Protein AF-A0A7V1DT73-F1 (afdb_monomer)

Mean predicted aligned error: 7.4 Å

Structure (mmCIF, N/CA/C/O backbone):
data_AF-A0A7V1DT73-F1
#
_entry.id   AF-A0A7V1DT73-F1
#
loop_
_atom_site.group_PDB
_atom_site.id
_atom_site.type_symbol
_atom_site.label_atom_id
_atom_site.label_alt_id
_atom_site.label_comp_id
_atom_site.label_asym_id
_atom_site.label_entity_id
_atom_site.label_seq_id
_atom_site.pdbx_PDB_ins_code
_atom_site.Cartn_x
_atom_site.Cartn_y
_atom_site.Cartn_z
_atom_site.occupancy
_atom_site.B_iso_or_equiv
_atom_site.auth_seq_id
_atom_site.auth_comp_id
_atom_site.auth_asym_id
_atom_site.auth_atom_id
_atom_site.pdbx_PDB_model_num
ATOM 1 N N . PRO A 1 1 ? 12.899 -6.660 -21.958 1.00 88.19 1 PRO A N 1
ATOM 2 C CA . PRO A 1 1 ? 14.302 -7.147 -21.882 1.00 88.19 1 PRO A CA 1
ATOM 3 C C . PRO A 1 1 ? 14.615 -7.631 -20.464 1.00 88.19 1 PRO A C 1
ATOM 5 O O . PRO A 1 1 ? 14.008 -7.097 -19.538 1.00 88.19 1 PRO A O 1
ATOM 8 N N . ARG A 1 2 ? 15.498 -8.626 -20.286 1.00 89.06 2 ARG A N 1
ATOM 9 C CA . ARG A 1 2 ? 15.799 -9.176 -18.949 1.00 89.06 2 ARG A CA 1
ATOM 10 C C . ARG A 1 2 ? 16.381 -8.130 -18.001 1.00 89.06 2 ARG A C 1
ATOM 12 O O . ARG A 1 2 ? 15.967 -8.098 -16.852 1.00 89.06 2 ARG A O 1
ATOM 19 N N . ASP A 1 3 ? 17.242 -7.252 -18.500 1.00 92.00 3 ASP A N 1
ATOM 20 C CA . ASP A 1 3 ? 17.932 -6.261 -17.667 1.00 92.00 3 ASP A CA 1
ATOM 21 C C . ASP A 1 3 ? 16.963 -5.193 -17.136 1.00 92.00 3 ASP A C 1
ATOM 23 O O . ASP A 1 3 ? 16.932 -4.922 -15.938 1.00 92.00 3 ASP A O 1
ATOM 27 N N . ILE A 1 4 ? 16.078 -4.682 -18.003 1.00 92.31 4 ILE A N 1
ATOM 28 C CA . ILE A 1 4 ? 15.005 -3.750 -17.615 1.00 92.31 4 ILE A CA 1
ATOM 29 C C . ILE A 1 4 ? 14.055 -4.415 -16.614 1.00 92.31 4 ILE A C 1
ATOM 31 O O . ILE A 1 4 ? 13.772 -3.853 -15.563 1.00 92.31 4 ILE A O 1
ATOM 35 N N . ALA A 1 5 ? 13.578 -5.627 -16.914 1.00 93.06 5 ALA A N 1
ATOM 36 C CA . ALA A 1 5 ? 12.644 -6.325 -16.036 1.00 93.06 5 ALA A CA 1
ATOM 37 C C . ALA A 1 5 ? 13.275 -6.640 -14.671 1.00 93.06 5 ALA A C 1
ATOM 39 O O . ALA A 1 5 ? 12.649 -6.405 -13.647 1.00 93.06 5 ALA A O 1
ATOM 40 N N . GLY A 1 6 ? 14.520 -7.122 -14.634 1.00 93.31 6 GLY A N 1
ATOM 41 C CA . GLY A 1 6 ? 15.225 -7.418 -13.387 1.00 93.31 6 GLY A CA 1
ATOM 42 C C . GLY A 1 6 ? 15.388 -6.182 -12.505 1.00 93.31 6 GLY A C 1
ATOM 43 O O . GLY A 1 6 ? 15.088 -6.242 -11.314 1.00 93.31 6 GLY A O 1
ATOM 44 N N . PHE A 1 7 ? 15.791 -5.052 -13.090 1.00 94.31 7 PHE A N 1
ATOM 45 C CA . PHE A 1 7 ? 15.918 -3.786 -12.370 1.00 94.31 7 PHE A CA 1
ATOM 46 C C . PHE A 1 7 ? 14.567 -3.277 -11.848 1.00 94.31 7 PHE A C 1
ATOM 48 O O . PHE A 1 7 ? 14.424 -3.019 -10.652 1.00 94.31 7 PHE A O 1
ATOM 55 N N . VAL A 1 8 ? 13.562 -3.192 -12.726 1.00 94.06 8 VAL A N 1
ATOM 56 C CA . VAL A 1 8 ? 12.239 -2.653 -12.387 1.00 94.06 8 VAL A CA 1
ATOM 57 C C . VAL A 1 8 ? 11.531 -3.514 -11.348 1.00 94.06 8 VAL A C 1
ATOM 59 O O . VAL A 1 8 ? 11.014 -2.968 -10.384 1.00 94.06 8 VAL A O 1
ATOM 62 N N . LEU A 1 9 ? 11.535 -4.841 -11.493 1.00 93.00 9 LEU A N 1
ATOM 63 C CA . LEU A 1 9 ? 10.874 -5.735 -10.537 1.00 93.00 9 LEU A CA 1
ATOM 64 C C . LEU A 1 9 ? 11.573 -5.727 -9.172 1.00 93.00 9 LEU A C 1
ATOM 66 O O . LEU A 1 9 ? 10.906 -5.768 -8.142 1.00 93.00 9 LEU A O 1
ATOM 70 N N . THR A 1 10 ? 12.907 -5.634 -9.144 1.00 91.38 10 THR A N 1
ATOM 71 C CA . THR A 1 10 ? 13.656 -5.563 -7.879 1.00 91.38 10 THR A CA 1
ATOM 72 C C . THR A 1 10 ? 13.314 -4.286 -7.119 1.00 91.38 10 THR A C 1
ATOM 74 O O . THR A 1 10 ? 12.972 -4.348 -5.940 1.00 91.38 10 THR A O 1
ATOM 77 N N . LEU A 1 11 ? 13.343 -3.132 -7.791 1.00 90.50 11 LEU A N 1
ATOM 78 C CA . LEU A 1 11 ? 12.956 -1.867 -7.166 1.00 90.50 11 LEU A CA 1
ATOM 79 C C . LEU A 1 11 ? 11.462 -1.828 -6.820 1.00 90.50 11 LEU A C 1
ATOM 81 O O . LEU A 1 11 ? 11.097 -1.457 -5.703 1.00 90.50 11 LEU A O 1
ATOM 85 N N . GLY A 1 12 ? 10.604 -2.247 -7.750 1.00 88.44 12 GLY A N 1
ATOM 86 C CA . GLY A 1 12 ? 9.147 -2.259 -7.614 1.00 88.44 12 GLY A CA 1
ATOM 87 C C . GLY A 1 12 ? 8.676 -3.069 -6.412 1.00 88.44 12 GLY A C 1
ATOM 88 O O . GLY A 1 12 ? 7.919 -2.551 -5.596 1.00 88.44 12 GLY A O 1
ATOM 89 N N . SER A 1 13 ? 9.266 -4.247 -6.181 1.00 86.88 13 SER A N 1
ATOM 90 C CA . SER A 1 13 ? 8.886 -5.131 -5.068 1.00 86.88 13 SER A CA 1
ATOM 91 C C . SER A 1 13 ? 8.929 -4.477 -3.677 1.00 86.88 13 SER A C 1
ATOM 93 O O . SER A 1 13 ? 8.228 -4.912 -2.761 1.00 86.88 13 SER A O 1
ATOM 95 N N . THR A 1 14 ? 9.724 -3.415 -3.512 1.00 84.50 14 THR A N 1
ATOM 96 C CA . THR A 1 14 ? 9.837 -2.653 -2.258 1.00 84.50 14 THR A CA 1
ATOM 97 C C . THR A 1 14 ? 9.183 -1.278 -2.320 1.00 84.50 14 THR A C 1
ATOM 99 O O . THR A 1 14 ? 8.740 -0.780 -1.294 1.00 84.50 14 THR A O 1
ATOM 102 N N . THR A 1 15 ? 9.108 -0.661 -3.500 1.00 84.56 15 THR A N 1
ATOM 103 C CA . THR A 1 15 ? 8.670 0.736 -3.652 1.00 84.56 15 THR A CA 1
ATOM 104 C C . THR A 1 15 ? 7.232 0.883 -4.149 1.00 84.56 15 THR A C 1
ATOM 106 O O . THR A 1 15 ? 6.603 1.910 -3.902 1.00 84.56 15 THR A O 1
ATOM 109 N N . ASN A 1 16 ? 6.682 -0.134 -4.815 1.00 85.50 16 ASN A N 1
ATOM 110 C CA . ASN A 1 16 ? 5.347 -0.126 -5.404 1.00 85.50 16 ASN A CA 1
ATOM 111 C C . ASN A 1 16 ? 4.366 -0.960 -4.563 1.00 85.50 16 ASN A C 1
ATOM 113 O O . ASN A 1 16 ? 4.004 -2.093 -4.879 1.00 85.50 16 ASN A O 1
ATOM 117 N N . GLN A 1 17 ? 3.913 -0.365 -3.466 1.00 89.12 17 GLN A N 1
ATOM 118 C CA . GLN A 1 17 ? 2.997 -0.984 -2.505 1.00 89.12 17 GLN A CA 1
ATOM 119 C C . GLN A 1 17 ? 1.584 -0.377 -2.592 1.00 89.12 17 GLN A C 1
ATOM 121 O O . GLN A 1 17 ? 0.944 -0.082 -1.581 1.00 89.12 17 GLN A O 1
ATOM 126 N N . HIS A 1 18 ? 1.065 -0.168 -3.807 1.00 88.31 18 HIS A N 1
ATOM 127 C CA . HIS A 1 18 ? -0.268 0.417 -4.011 1.00 88.31 18 HIS A CA 1
ATOM 128 C C . HIS A 1 18 ? -1.408 -0.428 -3.428 1.00 88.31 18 HIS A C 1
ATOM 130 O O . HIS A 1 18 ? -2.371 0.120 -2.896 1.00 88.31 18 HIS A O 1
ATOM 136 N N . GLY A 1 19 ? -1.305 -1.755 -3.496 1.00 90.31 19 GLY A N 1
ATOM 137 C CA . GLY A 1 19 ? -2.241 -2.669 -2.848 1.00 90.31 19 GLY A CA 1
ATOM 138 C C . GLY A 1 19 ? -2.260 -2.478 -1.332 1.00 90.31 19 GLY A C 1
ATOM 139 O O . GLY A 1 19 ? -3.332 -2.478 -0.730 1.00 90.31 19 GLY A O 1
ATOM 140 N N . THR A 1 20 ? -1.097 -2.237 -0.724 1.00 90.19 20 THR A N 1
ATOM 141 C CA . THR A 1 20 ? -0.965 -1.945 0.710 1.00 90.19 20 THR A CA 1
ATOM 142 C C . THR A 1 20 ? -1.619 -0.610 1.057 1.00 90.19 20 THR A C 1
ATOM 144 O O . THR A 1 20 ? -2.492 -0.583 1.918 1.00 90.19 20 THR A O 1
ATOM 147 N N . ALA A 1 21 ? -1.311 0.461 0.320 1.00 90.56 21 ALA A N 1
ATOM 148 C CA . ALA A 1 21 ? -1.943 1.768 0.516 1.00 90.56 21 ALA A CA 1
ATOM 149 C C . ALA A 1 21 ? -3.478 1.705 0.363 1.00 90.56 21 ALA A C 1
ATOM 151 O O . ALA A 1 21 ? -4.223 2.270 1.165 1.00 90.56 21 ALA A O 1
ATOM 152 N N . LEU A 1 22 ? -3.975 0.967 -0.636 1.00 91.69 22 LEU A N 1
ATOM 153 C CA . LEU A 1 22 ? -5.411 0.763 -0.829 1.00 91.69 22 LEU A CA 1
ATOM 154 C C . LEU A 1 22 ? -6.037 0.041 0.370 1.00 91.69 22 LEU A C 1
ATOM 156 O O . LEU A 1 22 ? -7.081 0.459 0.868 1.00 91.69 22 LEU A O 1
ATOM 160 N N . PHE A 1 23 ? -5.401 -1.031 0.841 1.00 92.62 23 PHE A N 1
ATOM 161 C CA . PHE A 1 23 ? -5.871 -1.787 1.995 1.00 92.62 23 PHE A CA 1
ATOM 162 C C . PHE A 1 23 ? -5.910 -0.944 3.267 1.00 92.62 23 PHE A C 1
ATOM 164 O O . PHE A 1 23 ? -6.898 -1.012 3.993 1.00 92.62 23 PHE A O 1
ATOM 171 N N . GLU A 1 24 ? -4.879 -0.148 3.539 1.00 92.69 24 GLU A N 1
ATOM 172 C CA . GLU A 1 24 ? -4.835 0.718 4.718 1.00 92.69 24 GLU A CA 1
ATOM 173 C C . GLU A 1 24 ? -5.966 1.749 4.685 1.00 92.69 24 GLU A C 1
ATOM 175 O O . GLU A 1 24 ? -6.729 1.858 5.647 1.00 92.69 24 GLU A O 1
ATOM 180 N N . GLY A 1 25 ? -6.145 2.435 3.551 1.00 93.38 25 GLY A N 1
ATOM 181 C CA . GLY A 1 25 ? -7.220 3.410 3.377 1.00 93.38 25 GLY A CA 1
ATOM 182 C C . GLY A 1 25 ? -8.606 2.784 3.537 1.00 93.38 25 GLY A C 1
ATOM 183 O O . GLY A 1 25 ? -9.423 3.273 4.317 1.00 93.38 25 GLY A O 1
ATOM 184 N N . VAL A 1 26 ? -8.863 1.662 2.857 1.00 93.88 26 VAL A N 1
ATOM 185 C CA . VAL A 1 26 ? -10.143 0.941 2.958 1.00 93.88 26 VAL A CA 1
ATOM 186 C C . VAL A 1 26 ? -10.380 0.428 4.377 1.00 93.88 26 VAL A C 1
ATOM 188 O O . VAL A 1 26 ? -11.498 0.530 4.874 1.00 93.88 26 VAL A O 1
ATOM 191 N N . THR A 1 27 ? -9.347 -0.071 5.056 1.00 94.56 27 THR A N 1
ATOM 192 C CA . THR A 1 27 ? -9.449 -0.561 6.436 1.00 94.56 27 THR A CA 1
ATOM 193 C C . THR A 1 27 ? -9.831 0.556 7.400 1.00 94.56 27 THR A C 1
ATOM 195 O O . THR A 1 27 ? -10.724 0.370 8.224 1.00 94.56 27 THR A O 1
ATOM 198 N N . VAL A 1 28 ? -9.203 1.729 7.286 1.00 95.06 28 VAL A N 1
ATOM 199 C CA . VAL A 1 28 ? -9.526 2.886 8.133 1.00 95.06 28 VAL A CA 1
ATOM 200 C C . VAL A 1 28 ? -10.955 3.362 7.887 1.00 95.06 28 VAL A C 1
ATOM 202 O O . VAL A 1 28 ? -11.691 3.586 8.847 1.00 95.06 28 VAL A O 1
ATOM 205 N N . LEU A 1 29 ? -11.378 3.462 6.622 1.00 95.38 29 LEU A N 1
ATOM 206 C CA . LEU A 1 29 ? -12.753 3.836 6.275 1.00 95.38 29 LEU A CA 1
ATOM 207 C C . LEU A 1 29 ? -13.771 2.820 6.809 1.00 95.38 29 LEU A C 1
ATOM 209 O O . LEU A 1 29 ? -14.782 3.209 7.392 1.00 95.38 29 LEU A O 1
ATOM 213 N N . PHE A 1 30 ? -13.489 1.527 6.647 1.00 95.88 30 PHE A N 1
ATOM 214 C CA . PHE A 1 30 ? -14.333 0.448 7.149 1.00 95.88 30 PHE A CA 1
ATOM 215 C C . PHE A 1 30 ? -14.468 0.501 8.671 1.00 95.88 30 PHE A C 1
ATOM 217 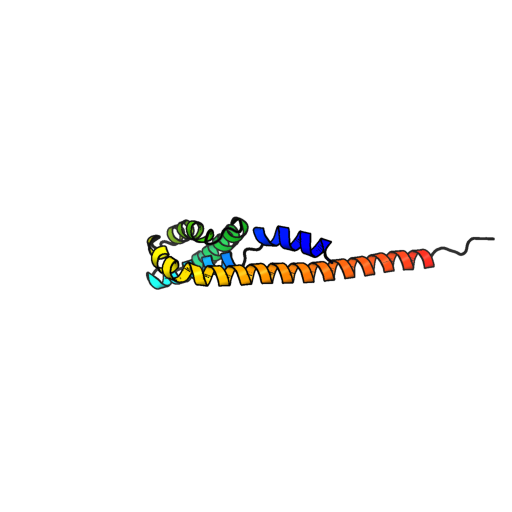O O . PHE A 1 30 ? -15.582 0.451 9.185 1.00 95.88 30 PHE A O 1
ATOM 224 N N . LEU A 1 31 ? -13.357 0.634 9.402 1.00 96.44 31 LEU A N 1
ATOM 225 C CA . LEU A 1 31 ? -13.389 0.683 10.863 1.00 96.44 31 LEU A CA 1
ATOM 226 C C . LEU A 1 31 ? -14.078 1.953 11.370 1.00 96.44 31 LEU A C 1
ATOM 228 O O . LEU A 1 31 ? -14.851 1.875 12.321 1.00 96.44 31 LEU A O 1
ATOM 232 N N . ALA A 1 32 ? -13.882 3.096 10.711 1.00 96.38 32 ALA A N 1
ATOM 233 C CA . ALA A 1 32 ? -14.619 4.312 11.038 1.00 96.38 32 ALA A CA 1
ATOM 234 C C . ALA A 1 32 ? -16.136 4.099 10.919 1.00 96.38 32 ALA A C 1
ATOM 236 O O . ALA A 1 32 ? -16.876 4.384 11.858 1.00 96.38 32 ALA A O 1
ATOM 237 N N . GLN A 1 33 ? -16.594 3.495 9.820 1.00 96.19 33 GLN A N 1
ATOM 238 C CA . GLN A 1 33 ? -18.007 3.162 9.626 1.00 96.19 33 GLN A CA 1
ATOM 239 C C . GLN A 1 33 ? -1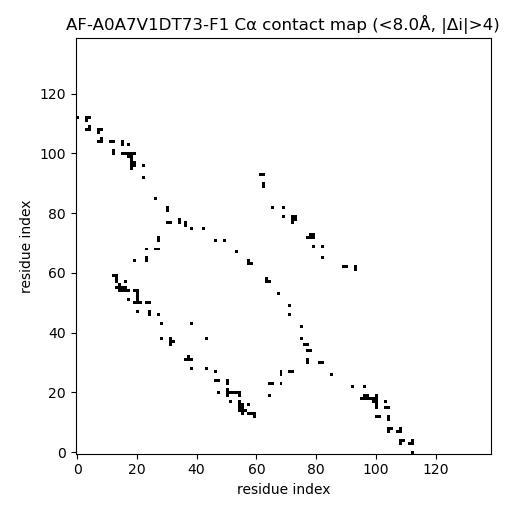8.509 2.124 10.638 1.00 96.19 33 GLN A C 1
ATOM 241 O O . GLN A 1 33 ? -19.602 2.275 11.179 1.00 96.19 33 GLN A O 1
ATOM 246 N N . PHE A 1 34 ? -17.708 1.099 10.933 1.00 96.00 34 PHE A N 1
ATOM 247 C CA . PHE A 1 34 ? -18.047 0.042 11.885 1.00 96.00 34 PHE A CA 1
ATOM 248 C C . PHE A 1 34 ? -18.264 0.579 13.307 1.00 96.00 34 PHE A C 1
ATOM 250 O O . PHE A 1 34 ? -19.194 0.153 13.988 1.00 96.00 34 PHE A O 1
ATOM 257 N N . PHE A 1 35 ? -17.443 1.539 13.743 1.00 96.19 35 PHE A N 1
ATOM 258 C CA . PHE A 1 35 ? -17.570 2.184 15.055 1.00 96.19 35 PHE A CA 1
ATOM 259 C C . PHE A 1 35 ? -18.480 3.421 15.062 1.00 96.19 35 PHE A C 1
ATOM 261 O O . PHE A 1 35 ? -18.638 4.046 16.109 1.00 96.19 35 PHE A O 1
ATOM 268 N N . GLY A 1 36 ? -19.085 3.786 13.927 1.00 95.38 36 GLY A N 1
ATOM 269 C CA . GLY A 1 36 ? -19.943 4.971 13.824 1.00 95.38 36 GLY A CA 1
ATOM 270 C C . GLY A 1 36 ? -19.190 6.302 13.944 1.00 95.38 36 GLY A C 1
ATOM 271 O O . GLY A 1 36 ? -19.777 7.304 14.343 1.00 95.38 36 GLY A O 1
ATOM 272 N N . VAL A 1 37 ? -17.895 6.320 13.620 1.00 96.62 37 VAL A N 1
ATOM 273 C CA . VAL A 1 37 ? -17.069 7.530 13.566 1.00 96.62 37 VAL A CA 1
ATOM 274 C C . VAL A 1 37 ? -17.216 8.164 12.184 1.00 96.62 37 VAL A C 1
ATOM 276 O O . VAL A 1 37 ? -16.779 7.604 11.177 1.00 96.62 37 VAL A O 1
ATOM 279 N N . GLU A 1 38 ? -17.822 9.347 12.122 1.00 95.69 38 GLU A N 1
ATOM 280 C CA . GLU A 1 38 ? -17.930 10.096 10.870 1.00 95.69 38 GLU A CA 1
ATOM 281 C C . GLU A 1 38 ? -16.600 10.761 10.505 1.00 95.69 38 GLU A C 1
ATOM 283 O O . GLU A 1 38 ? -16.045 11.557 11.264 1.00 95.69 38 GLU A O 1
ATOM 288 N N . LEU A 1 39 ? -16.108 10.460 9.302 1.00 96.00 39 LEU A N 1
ATOM 289 C CA . LEU A 1 39 ? -14.927 11.100 8.736 1.00 96.00 39 LEU A CA 1
ATOM 290 C C . LEU A 1 39 ? -15.345 12.206 7.776 1.00 96.00 39 LEU A C 1
ATOM 292 O O . LEU A 1 39 ? -15.924 11.946 6.718 1.00 96.00 39 LEU A O 1
ATOM 296 N N . SER A 1 40 ? -14.981 13.439 8.113 1.00 96.38 40 SER A N 1
ATOM 297 C CA . SER A 1 40 ? -15.080 14.572 7.193 1.00 96.38 40 SER A CA 1
ATOM 298 C C . SER A 1 40 ? -14.230 14.348 5.936 1.00 96.38 40 SER A C 1
ATOM 300 O O . SER A 1 40 ? -13.262 13.585 5.942 1.00 96.38 40 SER A O 1
ATOM 302 N N . LEU A 1 41 ? -14.548 15.056 4.848 1.00 95.50 41 LEU A N 1
ATOM 303 C CA . LEU A 1 41 ? -13.797 14.943 3.593 1.00 95.50 41 LEU A CA 1
ATOM 304 C C . LEU A 1 41 ? -12.296 15.236 3.779 1.00 95.50 41 LEU A C 1
ATOM 306 O O . LEU A 1 41 ? -11.460 14.567 3.180 1.00 95.50 41 LEU A O 1
ATOM 310 N N . SER A 1 42 ? -11.939 16.190 4.644 1.00 95.44 42 SER A N 1
ATOM 311 C CA . SER A 1 42 ? -10.538 16.487 4.964 1.00 95.44 42 SER A CA 1
ATOM 312 C C . SER A 1 42 ? -9.848 15.329 5.688 1.00 95.44 42 SER A C 1
ATOM 314 O O . SER A 1 42 ? -8.709 15.008 5.357 1.00 95.44 42 SER A O 1
ATOM 316 N N . GLN A 1 43 ? -10.530 14.659 6.623 1.00 95.69 43 GLN A N 1
ATOM 317 C CA . GLN A 1 43 ? -10.003 13.459 7.281 1.00 95.69 43 GLN A CA 1
ATOM 318 C C . GLN A 1 43 ? -9.847 12.300 6.295 1.00 95.69 43 GLN A C 1
ATOM 320 O O . GLN A 1 43 ? -8.839 11.607 6.343 1.00 95.69 43 GLN A O 1
ATOM 325 N N . GLN A 1 44 ? -10.785 12.111 5.364 1.00 96.06 44 GLN A N 1
ATOM 326 C CA . GLN A 1 44 ? -10.663 11.078 4.329 1.00 96.06 44 GLN A CA 1
ATOM 327 C C . GLN A 1 44 ? -9.460 11.334 3.410 1.00 96.06 44 GLN A C 1
ATOM 329 O O . GLN A 1 44 ? -8.694 10.415 3.129 1.00 96.06 44 GLN A O 1
ATOM 334 N N . LEU A 1 45 ? -9.237 12.585 2.995 1.00 95.19 45 LEU A N 1
ATOM 335 C CA . LEU A 1 45 ? -8.049 12.962 2.219 1.00 95.19 45 LEU A CA 1
ATOM 336 C C . LEU A 1 45 ? -6.754 12.760 3.015 1.00 95.19 45 LEU A C 1
ATOM 338 O O . LEU A 1 45 ? -5.761 12.291 2.459 1.00 95.19 45 LEU A O 1
ATOM 342 N N . LEU A 1 46 ? -6.767 13.066 4.315 1.00 94.12 46 LEU A N 1
ATOM 343 C CA . LEU A 1 46 ? -5.639 12.803 5.205 1.00 94.12 46 LEU A CA 1
ATOM 344 C C . LEU A 1 46 ? -5.345 11.302 5.310 1.00 94.12 46 LEU A C 1
ATOM 346 O O . LEU A 1 46 ? -4.186 10.915 5.208 1.00 94.12 46 LEU A O 1
ATOM 350 N N . VAL A 1 47 ? -6.370 10.454 5.443 1.00 94.81 47 VAL A N 1
ATOM 351 C CA . VAL A 1 47 ? -6.220 8.988 5.456 1.00 94.81 47 VAL A CA 1
ATOM 352 C C . VAL A 1 47 ? -5.593 8.492 4.158 1.00 94.81 47 VAL A C 1
ATOM 354 O O . VAL A 1 47 ? -4.650 7.709 4.211 1.00 94.81 47 VAL A O 1
ATOM 357 N N . VAL A 1 48 ? -6.056 8.977 3.002 1.00 92.50 48 VAL A N 1
ATOM 358 C CA . VAL A 1 48 ? -5.462 8.627 1.702 1.00 92.50 48 VAL A CA 1
ATOM 359 C C . VAL A 1 48 ? -3.991 9.042 1.646 1.00 92.50 48 VAL A C 1
ATOM 361 O O . VAL A 1 48 ? -3.146 8.237 1.262 1.00 92.50 48 VAL A O 1
ATOM 364 N N . GLY A 1 49 ? -3.661 10.266 2.067 1.00 92.06 49 GLY A N 1
ATOM 365 C CA . GLY A 1 49 ? -2.277 10.742 2.104 1.00 92.06 49 GLY A CA 1
ATOM 366 C C . GLY A 1 49 ? -1.384 9.898 3.018 1.00 92.06 49 GLY A C 1
ATOM 367 O O . GLY A 1 49 ? -0.302 9.484 2.609 1.00 92.06 49 GLY A O 1
ATOM 368 N N . MET A 1 50 ? -1.860 9.589 4.226 1.00 91.06 50 MET A N 1
ATOM 369 C CA . MET A 1 50 ? -1.155 8.736 5.188 1.00 91.06 50 MET A CA 1
ATOM 370 C C . MET A 1 50 ? -0.935 7.324 4.637 1.00 91.06 50 MET A C 1
ATOM 372 O O . MET A 1 50 ? 0.174 6.811 4.738 1.00 91.06 50 MET A O 1
ATOM 376 N N . ALA A 1 51 ? -1.950 6.732 4.004 1.00 89.81 51 ALA A N 1
ATOM 377 C CA . ALA A 1 51 ? -1.870 5.395 3.424 1.00 89.81 51 ALA A CA 1
ATOM 378 C C . ALA A 1 51 ? -0.892 5.322 2.239 1.00 89.81 51 ALA A C 1
ATOM 380 O O . ALA A 1 51 ? -0.143 4.359 2.097 1.00 89.81 51 ALA A O 1
ATOM 381 N N . VAL A 1 52 ? -0.839 6.357 1.394 1.00 88.62 52 VAL A N 1
ATOM 382 C CA . VAL A 1 52 ? 0.153 6.439 0.307 1.00 88.62 52 VAL A CA 1
ATOM 383 C C . VAL A 1 52 ? 1.571 6.543 0.872 1.00 88.62 52 VAL A C 1
ATOM 385 O O . VAL A 1 52 ? 2.468 5.839 0.411 1.00 88.62 52 VAL A O 1
ATOM 388 N N . LEU A 1 53 ? 1.778 7.385 1.890 1.00 86.50 53 LEU A N 1
ATOM 389 C CA . LEU A 1 53 ? 3.081 7.535 2.543 1.00 86.50 53 LEU A CA 1
ATOM 390 C C . LEU A 1 53 ? 3.529 6.243 3.242 1.00 86.50 53 LEU A C 1
ATOM 392 O O . LEU A 1 53 ? 4.692 5.856 3.129 1.00 86.50 53 LEU A O 1
ATOM 396 N N . ALA A 1 54 ? 2.612 5.561 3.926 1.00 81.81 54 ALA A N 1
ATOM 397 C CA . ALA A 1 54 ? 2.864 4.277 4.572 1.00 81.81 54 ALA A CA 1
ATOM 398 C C . ALA A 1 54 ? 3.146 3.157 3.554 1.00 81.81 54 ALA A C 1
ATOM 400 O O . ALA A 1 54 ? 4.065 2.362 3.763 1.00 81.81 54 ALA A O 1
ATOM 401 N N . GLY A 1 55 ? 2.458 3.161 2.406 1.00 75.56 55 GLY A N 1
ATOM 402 C CA . GLY A 1 55 ? 2.748 2.273 1.281 1.00 75.56 55 GLY A CA 1
ATOM 403 C C . GLY A 1 55 ? 4.208 2.365 0.827 1.00 75.56 55 GLY A C 1
ATOM 404 O O . GLY A 1 55 ? 4.876 1.349 0.704 1.00 75.56 55 GLY A O 1
ATOM 405 N N . ILE A 1 56 ? 4.765 3.568 0.682 1.0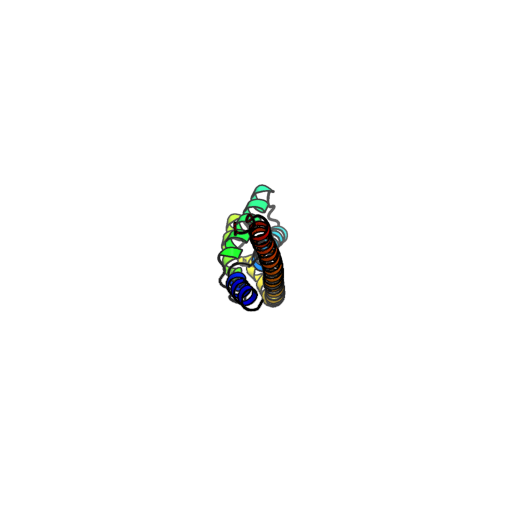0 77.00 56 ILE A N 1
ATOM 406 C CA . ILE A 1 56 ? 6.172 3.744 0.267 1.00 77.00 56 ILE A CA 1
ATOM 407 C C . ILE A 1 56 ? 7.162 3.264 1.352 1.00 77.00 56 ILE A C 1
ATOM 409 O O . ILE A 1 56 ? 8.280 2.855 1.042 1.00 77.00 56 ILE A O 1
ATOM 413 N N . GLY A 1 57 ? 6.769 3.319 2.630 1.00 66.19 57 GLY A N 1
ATOM 414 C CA . GLY A 1 57 ? 7.624 3.000 3.779 1.00 66.19 57 GLY A CA 1
ATOM 415 C C . GLY A 1 57 ? 7.655 1.526 4.203 1.00 66.19 57 GLY A C 1
ATOM 416 O O . GLY A 1 57 ? 8.445 1.170 5.080 1.00 66.19 57 GLY A O 1
ATOM 417 N N . THR A 1 58 ? 6.820 0.661 3.618 1.00 65.06 58 THR A N 1
ATOM 418 C CA . THR A 1 58 ? 6.764 -0.765 3.979 1.00 65.06 58 THR A CA 1
ATOM 419 C C . THR A 1 58 ? 7.757 -1.585 3.167 1.00 65.06 58 THR A C 1
ATOM 421 O O . THR A 1 58 ? 7.567 -1.838 1.982 1.00 65.06 58 THR A O 1
ATOM 424 N N . ALA A 1 59 ? 8.807 -2.089 3.823 1.00 61.34 59 ALA A N 1
ATOM 425 C CA . ALA A 1 59 ? 9.539 -3.228 3.276 1.00 61.34 59 ALA A CA 1
ATOM 426 C C . ALA A 1 59 ? 8.550 -4.392 3.066 1.00 61.34 59 ALA A C 1
ATOM 428 O O . ALA A 1 59 ? 7.687 -4.596 3.920 1.00 61.34 59 ALA A O 1
ATOM 429 N N . GLY A 1 60 ? 8.668 -5.131 1.953 1.00 61.47 60 GLY A N 1
ATOM 430 C CA . GLY A 1 60 ? 7.748 -6.197 1.514 1.00 61.47 60 GLY A CA 1
ATOM 431 C C . GLY A 1 60 ? 7.699 -7.420 2.439 1.00 61.47 60 GLY A C 1
ATOM 432 O O . GLY A 1 60 ? 8.075 -8.525 2.054 1.00 61.47 60 GLY A O 1
ATOM 433 N N . VAL A 1 61 ? 7.268 -7.215 3.679 1.00 67.50 61 VAL A N 1
ATOM 434 C CA . VAL A 1 61 ? 7.121 -8.222 4.723 1.00 67.50 61 VAL A CA 1
ATOM 435 C C . VAL A 1 61 ? 5.646 -8.631 4.786 1.00 67.50 61 VAL A C 1
ATOM 437 O O . VAL A 1 61 ? 4.789 -7.756 4.939 1.00 67.50 61 VAL A O 1
ATOM 440 N N . PRO A 1 62 ? 5.328 -9.937 4.710 1.00 66.31 62 PRO A N 1
ATOM 441 C CA . PRO A 1 62 ? 3.958 -10.426 4.861 1.00 66.31 62 PRO A CA 1
ATOM 442 C C . PRO A 1 62 ? 3.322 -9.939 6.168 1.00 66.31 62 PRO A C 1
ATOM 444 O O . PRO A 1 62 ? 3.969 -9.985 7.217 1.00 66.31 62 PRO A O 1
ATOM 447 N N . ALA A 1 63 ? 2.067 -9.483 6.110 1.00 66.75 63 ALA A N 1
ATOM 448 C CA . ALA A 1 63 ? 1.338 -8.882 7.237 1.00 66.75 63 ALA A CA 1
ATOM 449 C C . ALA A 1 63 ? 2.012 -7.648 7.893 1.00 66.75 63 ALA A C 1
ATOM 451 O O . ALA A 1 63 ? 1.622 -7.224 8.983 1.00 66.75 63 ALA A O 1
ATOM 452 N N . GLY A 1 64 ? 3.004 -7.032 7.240 1.00 74.56 64 GLY A N 1
ATOM 453 C CA . GLY A 1 64 ? 3.766 -5.905 7.789 1.00 74.56 64 GLY A CA 1
ATOM 454 C C . GLY A 1 64 ? 2.998 -4.582 7.892 1.00 74.56 64 GLY A C 1
ATOM 455 O O . GLY A 1 64 ? 3.468 -3.667 8.562 1.00 74.56 64 GLY A O 1
ATOM 456 N N . SER A 1 65 ? 1.823 -4.463 7.264 1.00 77.31 65 SER A N 1
ATOM 457 C CA . SER A 1 65 ? 1.090 -3.191 7.174 1.00 77.31 65 SER A CA 1
ATOM 458 C C . SER A 1 65 ? 0.146 -2.919 8.351 1.00 77.31 65 SER A C 1
ATOM 460 O O . SER A 1 65 ? -0.210 -1.773 8.605 1.0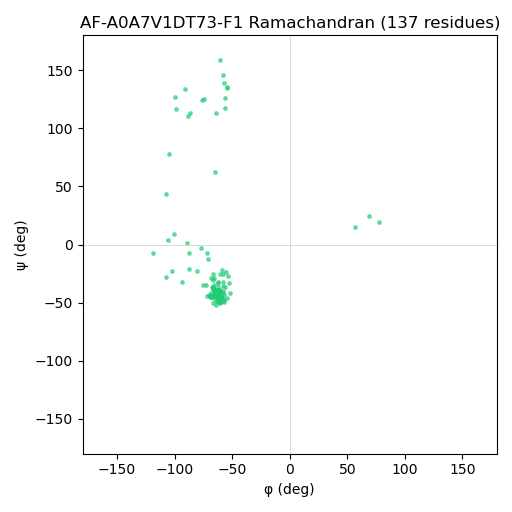0 77.31 65 SER A O 1
ATOM 462 N N . LEU A 1 66 ? -0.272 -3.941 9.107 1.00 85.44 66 LEU A N 1
ATOM 463 C CA . LEU A 1 66 ? -1.223 -3.758 10.214 1.00 85.44 66 LEU A CA 1
ATOM 464 C C . LEU A 1 66 ? -0.714 -2.811 11.317 1.00 85.44 66 LEU A C 1
ATOM 466 O O . LEU A 1 66 ? -1.493 -1.963 11.759 1.00 85.44 66 LEU A O 1
ATOM 470 N N . PRO A 1 67 ? 0.567 -2.870 11.743 1.00 86.38 67 PRO A N 1
ATOM 471 C CA . PRO A 1 67 ? 1.102 -1.907 12.703 1.00 86.38 67 PRO A CA 1
ATOM 472 C C . PRO A 1 67 ? 1.061 -0.453 12.213 1.00 86.38 67 PRO A C 1
ATOM 474 O O . PRO A 1 67 ? 0.998 0.456 13.038 1.00 86.38 67 PRO A O 1
ATOM 477 N N . LEU A 1 68 ? 1.071 -0.219 10.896 1.00 86.12 68 LEU A N 1
ATOM 478 C CA . LEU A 1 68 ? 1.041 1.128 10.317 1.00 86.12 68 LEU A CA 1
ATOM 479 C C . LEU A 1 68 ? -0.360 1.738 10.277 1.00 86.12 68 LEU A C 1
ATOM 481 O O . LEU A 1 68 ? -0.498 2.959 10.295 1.00 86.12 68 LEU A O 1
ATOM 485 N N . ILE A 1 69 ? -1.402 0.907 10.305 1.00 91.00 69 ILE A N 1
ATOM 486 C CA . ILE A 1 69 ? -2.798 1.361 10.330 1.00 91.00 69 ILE A CA 1
ATOM 487 C C . ILE A 1 69 ? -3.164 1.955 11.693 1.00 91.00 69 ILE A C 1
ATOM 489 O O . ILE A 1 69 ? -3.932 2.913 11.764 1.00 91.00 69 ILE A O 1
ATOM 493 N N . VAL A 1 70 ? -2.608 1.418 12.783 1.00 92.12 70 VAL A N 1
ATOM 494 C CA . VAL A 1 70 ? -2.976 1.814 14.154 1.00 92.12 70 VAL A CA 1
ATOM 495 C C . VAL A 1 70 ? -2.786 3.321 14.408 1.00 92.12 70 VAL A C 1
ATOM 497 O O . VAL A 1 70 ? -3.744 3.958 14.853 1.00 92.12 70 VAL A O 1
ATOM 500 N N . PRO A 1 71 ? -1.635 3.946 14.083 1.00 91.56 71 PRO A N 1
ATOM 501 C CA . PRO A 1 71 ? -1.481 5.398 14.196 1.00 91.56 71 PRO A CA 1
ATOM 502 C C . PRO A 1 71 ? -2.502 6.199 13.375 1.00 91.56 71 PRO A C 1
ATOM 504 O O . PRO A 1 71 ? -2.957 7.256 13.818 1.00 91.56 71 PRO A O 1
ATOM 507 N N . VAL A 1 72 ? -2.890 5.702 12.195 1.00 92.94 72 VAL A N 1
ATOM 508 C CA . VAL A 1 72 ? -3.877 6.368 11.333 1.00 92.94 72 VAL A CA 1
ATOM 509 C C . VAL A 1 72 ? -5.259 6.338 11.982 1.00 92.94 72 VAL A C 1
ATOM 511 O O . VAL A 1 72 ? -5.903 7.3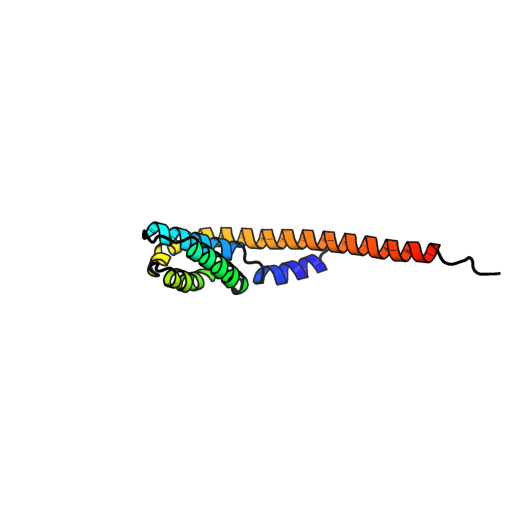81 12.052 1.00 92.94 72 VAL A O 1
ATOM 514 N N . LEU A 1 73 ? -5.679 5.193 12.536 1.00 94.88 73 LEU A N 1
ATOM 515 C CA . LEU A 1 73 ? -6.945 5.058 13.272 1.00 94.88 73 LEU A CA 1
ATOM 516 C C . LEU A 1 73 ? -7.025 6.040 14.444 1.00 94.88 73 LEU A C 1
ATOM 518 O O . LEU A 1 73 ? -8.002 6.779 14.560 1.00 94.88 73 LEU A O 1
ATOM 522 N N . VAL A 1 74 ? -5.965 6.110 15.257 1.00 94.06 74 VAL A N 1
ATOM 523 C CA . VAL A 1 74 ? -5.882 7.036 16.398 1.00 94.06 74 VAL A CA 1
ATOM 524 C C . VAL A 1 74 ? -5.990 8.491 15.936 1.00 94.06 74 VAL A C 1
ATOM 526 O O . VAL A 1 74 ? -6.699 9.282 16.555 1.00 94.06 74 VAL A O 1
ATOM 529 N N . THR A 1 75 ? -5.347 8.839 14.818 1.00 92.50 75 THR A N 1
ATOM 530 C CA . THR A 1 75 ? -5.372 10.199 14.251 1.00 92.50 75 THR A CA 1
ATOM 531 C C . THR A 1 75 ? -6.780 10.637 13.845 1.00 92.50 75 THR A C 1
ATOM 533 O O . THR A 1 75 ? -7.112 11.818 13.945 1.00 92.50 75 THR A O 1
ATOM 536 N N . VAL A 1 76 ? -7.626 9.701 13.408 1.00 94.31 76 VAL A N 1
ATOM 537 C CA . VAL A 1 76 ? -9.009 9.989 13.003 1.00 94.31 76 VAL A CA 1
ATOM 538 C C . VAL A 1 76 ? -10.056 9.647 14.069 1.00 94.31 76 VAL A C 1
ATOM 540 O O . VAL A 1 76 ? -11.250 9.731 13.796 1.00 94.31 76 VAL A O 1
ATOM 543 N N . GLY A 1 77 ? -9.630 9.307 15.289 1.00 92.75 77 GLY A N 1
ATOM 544 C CA . GLY A 1 77 ? -10.527 9.047 16.420 1.00 92.75 77 GLY A CA 1
ATOM 545 C C . GLY A 1 77 ? -11.214 7.680 16.397 1.00 92.75 77 GLY A C 1
ATOM 546 O O . GLY A 1 77 ? -12.223 7.496 17.074 1.00 92.75 77 GLY A O 1
ATOM 547 N N . VAL A 1 78 ? -10.689 6.719 15.634 1.00 95.75 78 VAL A N 1
ATOM 548 C CA . VAL A 1 78 ? -11.203 5.345 15.587 1.00 95.75 78 VAL A CA 1
ATOM 549 C C . VAL A 1 78 ? -10.475 4.479 16.627 1.00 95.75 78 VAL A C 1
ATOM 551 O O . VAL A 1 78 ? -9.244 4.537 16.695 1.00 95.75 78 VAL A O 1
ATOM 554 N N . PRO A 1 79 ? -11.188 3.656 17.424 1.00 94.69 79 PRO A N 1
ATOM 555 C CA . PRO A 1 79 ? -10.568 2.755 18.397 1.00 94.69 79 PRO A CA 1
ATOM 556 C C . PRO A 1 7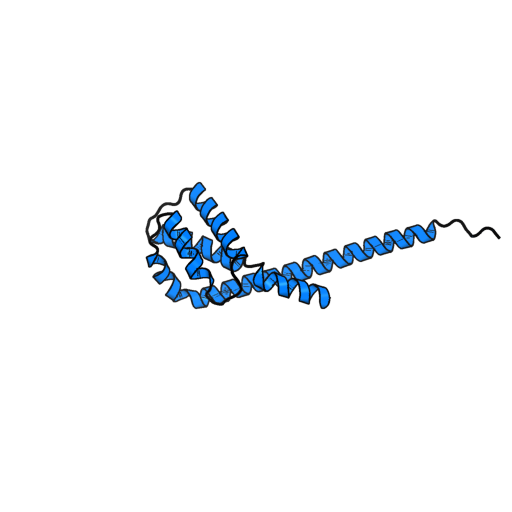9 ? -9.556 1.800 17.750 1.00 94.69 79 PRO A C 1
ATOM 558 O O . PRO A 1 79 ? -9.879 1.075 16.804 1.00 94.69 79 PRO A O 1
ATOM 561 N N . ALA A 1 80 ? -8.330 1.776 18.275 1.00 92.38 80 ALA A N 1
ATOM 562 C CA . ALA A 1 80 ? -7.239 0.961 17.738 1.00 92.38 80 ALA A CA 1
ATOM 563 C C . ALA A 1 80 ? -7.507 -0.546 17.880 1.00 92.38 80 ALA A C 1
ATOM 565 O O . ALA A 1 80 ? -7.077 -1.343 17.046 1.00 92.38 80 ALA A O 1
ATOM 566 N N . GLU A 1 81 ? -8.274 -0.936 18.899 1.00 91.94 81 GLU A N 1
ATOM 567 C CA . GLU A 1 81 ? -8.726 -2.306 19.149 1.00 91.94 81 GLU A CA 1
ATOM 568 C C . GLU A 1 81 ? -9.547 -2.864 17.975 1.00 91.94 81 GLU A C 1
ATOM 570 O O . GLU A 1 81 ? -9.603 -4.079 17.773 1.00 91.94 81 GLU A O 1
ATOM 575 N N . GLY A 1 82 ? -10.114 -1.980 17.145 1.00 89.31 82 GLY A N 1
ATOM 576 C CA . GLY A 1 82 ? -10.800 -2.309 15.900 1.00 89.31 82 GLY A CA 1
ATOM 577 C C . GLY A 1 82 ? -9.989 -3.157 14.927 1.00 89.31 82 GLY A C 1
ATOM 578 O O . GLY A 1 82 ? -10.563 -3.953 14.181 1.00 89.31 82 GLY A O 1
ATOM 579 N N . ILE A 1 83 ? -8.656 -3.066 14.976 1.00 92.44 83 ILE A N 1
ATOM 580 C CA . ILE A 1 83 ? -7.771 -3.882 14.138 1.00 92.44 83 ILE A CA 1
ATOM 581 C C . ILE A 1 83 ? -7.992 -5.388 14.353 1.00 92.44 83 ILE A C 1
ATOM 583 O O . ILE A 1 83 ? -7.776 -6.178 13.436 1.00 92.44 83 ILE A O 1
ATOM 587 N N . GLY A 1 84 ? -8.499 -5.791 15.525 1.00 93.00 84 GLY A N 1
ATOM 588 C CA . GLY A 1 84 ? -8.834 -7.179 15.835 1.00 93.00 84 GLY A CA 1
ATOM 589 C C . GLY A 1 84 ? -9.845 -7.801 14.866 1.00 93.00 84 GLY A C 1
ATOM 590 O O . GLY A 1 84 ? -9.739 -8.986 14.559 1.00 93.00 84 GLY A O 1
ATOM 591 N N . VAL A 1 85 ? -10.770 -7.005 14.317 1.00 92.31 85 VAL A N 1
ATOM 592 C CA . VAL A 1 85 ? -11.736 -7.465 13.301 1.00 92.31 85 VAL A CA 1
ATOM 593 C C . VAL A 1 85 ? -11.024 -7.821 11.993 1.00 92.31 85 VAL A C 1
ATOM 595 O O . VAL A 1 85 ? -11.372 -8.796 11.329 1.00 92.31 85 VAL A O 1
ATOM 598 N N . ILE A 1 86 ? -9.986 -7.060 11.644 1.00 93.88 86 ILE A N 1
ATOM 599 C CA . ILE A 1 86 ? -9.220 -7.232 10.407 1.00 93.88 86 ILE A CA 1
ATOM 600 C C . ILE A 1 86 ? -8.299 -8.445 10.497 1.00 93.88 86 ILE A C 1
ATOM 602 O O . ILE A 1 86 ? -8.163 -9.167 9.513 1.00 93.88 86 ILE A O 1
ATOM 606 N N . LEU A 1 87 ? -7.740 -8.738 11.677 1.00 91.56 87 LEU A N 1
ATOM 607 C CA . LEU A 1 87 ? -6.879 -9.909 11.895 1.00 91.56 87 LEU A CA 1
ATOM 608 C C . LEU A 1 87 ? -7.530 -11.227 11.448 1.00 91.56 87 LEU A C 1
ATOM 610 O O . LEU A 1 87 ? -6.832 -12.115 10.961 1.00 91.56 87 LEU A O 1
ATOM 614 N N . GLY A 1 88 ? -8.857 -11.349 11.566 1.00 90.69 88 GLY A N 1
ATOM 615 C CA . GLY A 1 88 ? -9.591 -12.545 11.141 1.00 90.69 88 GLY A CA 1
ATOM 616 C C . GLY A 1 88 ? -9.579 -12.792 9.627 1.00 90.69 88 GLY A C 1
ATOM 617 O O . GLY A 1 88 ? -9.705 -13.934 9.193 1.00 90.69 88 GLY A O 1
ATOM 618 N N . VAL A 1 89 ? -9.403 -11.742 8.822 1.00 91.88 89 VAL A N 1
ATOM 619 C CA . VAL A 1 89 ? -9.413 -11.802 7.348 1.00 91.88 89 VAL A CA 1
ATOM 620 C C . VAL A 1 89 ? -8.088 -11.372 6.716 1.00 91.88 89 VAL A C 1
ATOM 622 O O . VAL A 1 89 ? -7.903 -11.538 5.509 1.00 91.88 89 VAL A O 1
ATOM 625 N N . ASP A 1 90 ? -7.149 -10.865 7.520 1.00 90.44 90 ASP A N 1
ATOM 626 C CA . ASP A 1 90 ? -5.892 -10.265 7.073 1.00 90.44 90 ASP A CA 1
ATOM 627 C C . ASP A 1 90 ? -5.125 -11.185 6.128 1.00 90.44 90 ASP A C 1
ATOM 629 O O . ASP A 1 90 ? -4.671 -10.736 5.082 1.00 90.44 90 ASP A O 1
ATOM 633 N N . ARG A 1 91 ? -5.078 -12.492 6.411 1.00 89.50 91 ARG A N 1
ATOM 634 C CA . ARG A 1 91 ? -4.359 -13.443 5.554 1.00 89.50 91 ARG A CA 1
ATOM 635 C C . ARG A 1 91 ? -4.893 -13.543 4.137 1.00 89.50 91 ARG A C 1
ATOM 637 O O . ARG A 1 91 ? -4.106 -13.662 3.202 1.00 89.50 91 ARG A O 1
ATOM 644 N N . PHE A 1 92 ? -6.208 -13.503 3.971 1.00 91.62 92 PHE A N 1
ATOM 645 C CA . PHE A 1 92 ? -6.806 -13.485 2.643 1.00 91.62 92 PHE A CA 1
ATOM 646 C C . PHE A 1 92 ? -6.512 -12.153 1.945 1.00 91.62 92 PHE A C 1
ATOM 648 O O . PHE A 1 92 ? -6.057 -12.131 0.802 1.00 91.62 92 PHE A O 1
ATOM 655 N N . LEU A 1 93 ? -6.682 -11.046 2.671 1.00 92.62 93 LEU A N 1
ATOM 656 C CA . LEU A 1 93 ? -6.444 -9.704 2.148 1.00 92.62 93 LEU A CA 1
ATOM 657 C C . LEU A 1 93 ? -4.962 -9.449 1.825 1.00 92.62 93 LEU A C 1
ATOM 659 O O . LEU A 1 93 ? -4.661 -8.697 0.905 1.00 92.62 93 LEU A O 1
ATOM 663 N N . ASP A 1 94 ? -4.022 -10.069 2.540 1.00 90.69 94 ASP A N 1
ATOM 664 C CA . ASP A 1 94 ? -2.566 -9.990 2.313 1.00 90.69 94 ASP A CA 1
ATOM 665 C C . ASP A 1 94 ? -2.173 -10.603 0.968 1.00 90.69 94 ASP A C 1
ATOM 667 O O . ASP A 1 94 ? -1.418 -10.013 0.190 1.00 90.69 94 ASP A O 1
ATOM 671 N N . MET A 1 95 ? -2.785 -11.739 0.624 1.00 92.75 95 MET A N 1
ATOM 672 C CA . MET A 1 95 ? -2.607 -12.345 -0.694 1.00 92.75 95 MET A CA 1
ATOM 673 C C . MET A 1 95 ? -3.159 -11.438 -1.800 1.00 92.75 95 MET A C 1
ATOM 675 O O . MET A 1 95 ? -2.474 -11.208 -2.796 1.00 92.75 95 MET A O 1
ATOM 679 N N . CYS A 1 96 ? -4.358 -10.870 -1.620 1.00 91.81 96 CYS A N 1
ATOM 680 C CA . CYS A 1 96 ? -4.946 -9.948 -2.596 1.00 91.81 96 CYS A CA 1
ATOM 681 C C . CYS A 1 96 ? -4.067 -8.709 -2.826 1.00 91.81 96 CYS A C 1
ATOM 683 O O . CYS A 1 96 ? -3.824 -8.331 -3.972 1.00 91.81 96 CYS A O 1
ATOM 685 N N . ARG A 1 97 ? -3.551 -8.106 -1.748 1.00 89.75 97 ARG A N 1
ATOM 686 C CA . ARG A 1 97 ? -2.630 -6.960 -1.809 1.00 89.75 97 ARG A CA 1
ATOM 687 C C . ARG A 1 97 ? -1.364 -7.286 -2.589 1.00 89.75 97 ARG A C 1
ATOM 689 O O . ARG A 1 97 ? -0.988 -6.540 -3.489 1.00 89.75 97 ARG A O 1
ATOM 696 N N . THR A 1 98 ? -0.742 -8.420 -2.274 1.00 90.38 98 THR A N 1
ATOM 697 C CA . THR A 1 98 ? 0.497 -8.855 -2.924 1.00 90.38 98 THR A CA 1
ATOM 698 C C . THR A 1 98 ? 0.298 -9.038 -4.427 1.00 90.38 98 THR A C 1
ATOM 700 O O . THR A 1 98 ? 1.131 -8.595 -5.213 1.00 90.38 98 THR A O 1
ATOM 703 N N . VAL A 1 99 ? -0.832 -9.621 -4.844 1.00 92.81 99 VAL A N 1
ATOM 704 C CA . VAL A 1 99 ? -1.168 -9.764 -6.270 1.00 92.81 99 VAL A CA 1
ATOM 705 C C . VAL A 1 99 ? -1.249 -8.401 -6.958 1.00 92.81 99 VAL A C 1
ATOM 707 O O . VAL A 1 99 ? -0.676 -8.235 -8.031 1.00 92.81 99 VAL A O 1
ATOM 710 N N . ILE A 1 100 ? -1.911 -7.418 -6.343 1.00 92.75 100 ILE A N 1
ATOM 711 C CA . ILE A 1 100 ? -2.035 -6.068 -6.913 1.00 92.75 100 ILE A CA 1
ATOM 712 C C . ILE A 1 100 ? -0.657 -5.409 -7.068 1.00 92.75 100 ILE A C 1
ATOM 714 O O . ILE A 1 100 ? -0.374 -4.850 -8.128 1.00 92.75 100 ILE A O 1
ATOM 718 N N . ASN A 1 101 ? 0.208 -5.514 -6.055 1.00 90.88 101 ASN A N 1
ATOM 719 C CA . ASN A 1 101 ? 1.563 -4.954 -6.104 1.00 90.88 101 ASN A CA 1
ATOM 720 C C . ASN A 1 101 ? 2.385 -5.581 -7.241 1.00 90.88 101 ASN A C 1
ATOM 722 O O . ASN A 1 101 ? 2.902 -4.866 -8.097 1.00 90.88 101 ASN A O 1
ATOM 726 N N . VAL A 1 102 ? 2.403 -6.917 -7.322 1.00 92.19 102 VAL A N 1
ATOM 727 C CA . VAL A 1 102 ? 3.129 -7.653 -8.371 1.00 92.19 102 VAL A CA 1
ATOM 728 C C . VAL A 1 102 ? 2.599 -7.315 -9.766 1.00 92.19 102 VAL A C 1
ATOM 730 O O . VAL A 1 102 ? 3.379 -7.132 -10.698 1.00 92.19 102 VAL A O 1
ATOM 733 N N . VAL A 1 103 ? 1.280 -7.199 -9.937 1.00 94.94 103 VAL A N 1
ATOM 734 C CA . VAL A 1 103 ? 0.690 -6.784 -11.219 1.00 94.94 103 VAL A CA 1
ATOM 735 C C . VAL A 1 103 ? 1.135 -5.369 -11.588 1.00 94.94 103 VAL A C 1
ATOM 737 O O . VAL A 1 103 ? 1.485 -5.133 -12.744 1.00 94.94 103 VAL A O 1
ATOM 740 N N . GLY A 1 104 ? 1.183 -4.445 -10.626 1.00 93.81 104 GLY A N 1
ATOM 741 C CA . GLY A 1 104 ? 1.717 -3.101 -10.840 1.00 93.81 104 GLY A CA 1
ATOM 742 C C . GLY A 1 104 ? 3.174 -3.119 -11.312 1.00 93.81 104 GLY A C 1
ATOM 743 O O . GLY A 1 104 ? 3.495 -2.471 -12.308 1.00 93.81 104 GLY A O 1
ATOM 744 N N . ASP A 1 105 ? 4.027 -3.926 -10.679 1.00 93.88 105 ASP A N 1
ATOM 745 C CA . ASP A 1 105 ? 5.441 -4.060 -11.056 1.00 93.88 105 ASP A CA 1
ATOM 746 C C . ASP A 1 105 ? 5.603 -4.570 -12.494 1.00 93.88 105 ASP A C 1
ATOM 748 O O . ASP A 1 105 ? 6.420 -4.060 -13.266 1.00 93.88 105 ASP A O 1
ATOM 752 N N . LEU A 1 106 ? 4.782 -5.550 -12.885 1.00 95.50 106 LEU A N 1
ATOM 753 C CA . LEU A 1 106 ? 4.762 -6.085 -14.246 1.00 95.50 106 LEU A CA 1
ATOM 754 C C . LEU A 1 106 ? 4.314 -5.032 -15.266 1.00 95.50 106 LEU A C 1
ATOM 756 O O . LEU A 1 106 ? 4.923 -4.918 -16.331 1.00 95.50 106 LEU A O 1
ATOM 760 N N . VAL A 1 107 ? 3.283 -4.244 -14.945 1.00 96.31 107 VAL A N 1
ATOM 761 C CA . VAL A 1 107 ? 2.815 -3.148 -15.807 1.00 96.31 107 VAL A CA 1
ATOM 762 C C . VAL A 1 107 ? 3.920 -2.110 -15.997 1.00 96.31 107 VAL A C 1
ATOM 764 O O . VAL A 1 107 ? 4.218 -1.749 -17.135 1.00 96.31 107 VAL A O 1
ATOM 767 N N . VAL A 1 108 ? 4.580 -1.679 -14.918 1.00 95.38 108 VAL A N 1
ATOM 768 C CA . VAL A 1 108 ? 5.686 -0.709 -14.989 1.00 95.38 108 VAL A CA 1
ATOM 769 C C . VAL A 1 108 ? 6.845 -1.261 -15.822 1.00 95.38 108 VAL A C 1
ATOM 771 O O . VAL A 1 108 ? 7.374 -0.551 -16.677 1.00 95.38 108 VAL A O 1
ATOM 774 N N . ALA A 1 109 ? 7.200 -2.538 -15.659 1.00 95.81 109 ALA A N 1
ATOM 775 C CA . ALA A 1 109 ? 8.257 -3.169 -16.449 1.00 95.81 109 ALA A CA 1
ATOM 776 C C . ALA A 1 109 ? 7.939 -3.181 -17.955 1.00 95.81 109 ALA A C 1
ATOM 778 O O . ALA A 1 109 ? 8.831 -2.945 -18.774 1.00 95.81 109 ALA A O 1
ATOM 779 N N . VAL A 1 110 ? 6.678 -3.426 -18.330 1.00 96.44 110 VAL A N 1
ATOM 780 C CA . VAL A 1 110 ? 6.228 -3.387 -19.731 1.00 96.44 110 VAL A CA 1
ATOM 781 C C . VAL A 1 110 ? 6.247 -1.961 -20.282 1.00 96.44 110 VAL A C 1
ATOM 783 O O . VAL A 1 110 ? 6.754 -1.753 -21.385 1.00 96.44 110 VAL A O 1
ATOM 786 N N . VAL A 1 111 ? 5.745 -0.984 -19.522 1.00 96.81 111 VAL A N 1
ATOM 787 C CA . VAL A 1 111 ? 5.720 0.431 -19.930 1.00 96.81 111 VAL A CA 1
ATOM 788 C C . VAL A 1 111 ? 7.137 0.962 -20.147 1.00 96.81 111 VAL A C 1
ATOM 790 O O . VAL A 1 111 ? 7.424 1.507 -21.210 1.00 96.81 111 VAL A O 1
ATOM 793 N N . ILE A 1 112 ? 8.049 0.730 -19.198 1.00 95.94 112 ILE A N 1
ATOM 794 C CA . ILE A 1 112 ? 9.449 1.163 -19.318 1.00 95.94 112 ILE A CA 1
ATOM 795 C C . ILE A 1 112 ? 10.129 0.474 -20.504 1.00 95.94 112 ILE A C 1
ATOM 797 O O . ILE A 1 112 ? 10.815 1.127 -21.285 1.00 95.94 112 ILE A O 1
ATOM 80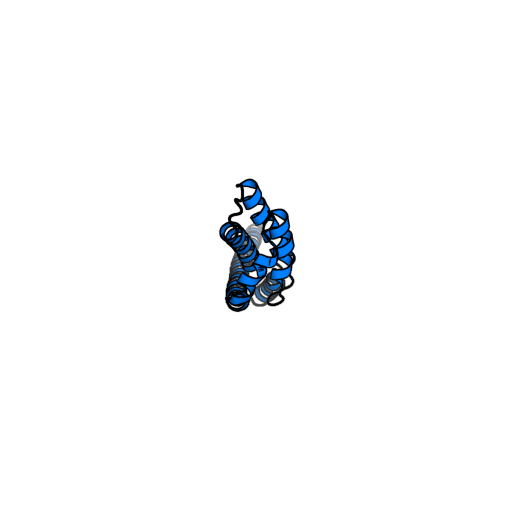1 N N . ALA A 1 113 ? 9.908 -0.829 -20.701 1.00 95.50 113 ALA A N 1
ATOM 802 C CA . ALA A 1 113 ? 10.483 -1.538 -21.842 1.00 95.50 113 ALA A CA 1
ATOM 803 C C . ALA A 1 113 ? 9.998 -0.992 -23.198 1.00 95.50 113 ALA A C 1
ATOM 805 O O . ALA A 1 113 ? 10.759 -1.020 -24.168 1.00 95.50 113 ALA A O 1
ATOM 806 N N . ALA A 1 114 ? 8.752 -0.517 -23.280 1.00 94.81 114 ALA A N 1
ATOM 807 C CA . ALA A 1 114 ? 8.218 0.122 -24.478 1.00 94.81 114 ALA A CA 1
ATOM 808 C C . ALA A 1 114 ? 8.825 1.519 -24.702 1.00 94.81 114 ALA A C 1
ATOM 810 O O . ALA A 1 114 ? 9.244 1.819 -25.820 1.00 94.81 114 ALA A O 1
ATOM 811 N N . TRP A 1 115 ? 8.934 2.337 -23.650 1.00 95.56 115 TRP A N 1
ATOM 812 C CA . TRP A 1 115 ? 9.546 3.671 -23.717 1.00 95.56 115 TRP A CA 1
ATOM 813 C C . TRP A 1 115 ? 11.034 3.637 -24.082 1.00 95.56 115 TRP A C 1
ATOM 815 O O . TRP A 1 115 ? 11.477 4.429 -24.913 1.00 95.56 115 TRP A O 1
ATOM 825 N N . GLU A 1 116 ? 11.798 2.689 -23.537 1.00 93.69 116 GLU A N 1
ATOM 826 C CA . GLU A 1 116 ? 13.217 2.498 -23.877 1.00 93.69 116 GLU A CA 1
ATOM 827 C C . GLU A 1 116 ? 13.406 2.104 -25.348 1.00 93.69 116 GLU A C 1
ATOM 829 O O . GLU A 1 116 ? 14.298 2.605 -26.036 1.00 93.69 116 GLU A O 1
ATOM 834 N N . ARG A 1 117 ? 12.528 1.238 -25.871 1.00 91.88 117 ARG A N 1
ATOM 835 C CA . ARG A 1 117 ? 12.548 0.855 -27.288 1.00 91.88 117 ARG A CA 1
ATOM 836 C C . ARG A 1 117 ? 12.300 2.062 -28.193 1.00 91.88 117 ARG A C 1
ATOM 838 O O . ARG A 1 117 ? 13.075 2.271 -29.120 1.00 91.88 117 ARG A O 1
ATOM 845 N N . GLN A 1 118 ? 11.257 2.844 -27.912 1.00 91.00 118 GLN A N 1
ATOM 846 C CA . GLN A 1 118 ? 10.924 4.044 -28.690 1.00 91.00 118 GLN A CA 1
ATOM 847 C C . GLN A 1 118 ? 12.076 5.055 -28.670 1.00 91.00 118 GLN A C 1
ATOM 849 O O . GLN A 1 118 ? 12.528 5.492 -29.724 1.00 91.00 118 GLN A O 1
ATOM 854 N N . SER A 1 119 ? 12.630 5.327 -27.486 1.00 90.31 119 SER A N 1
ATOM 855 C CA . SER A 1 119 ? 13.782 6.224 -27.316 1.00 90.31 119 SER A CA 1
ATOM 856 C C . SER A 1 119 ? 15.003 5.764 -28.123 1.00 90.31 119 SER A C 1
ATOM 858 O O . SER A 1 119 ? 15.699 6.571 -28.738 1.00 90.31 119 SER A O 1
ATOM 860 N N . THR A 1 120 ? 15.255 4.451 -28.164 1.00 89.62 120 THR A N 1
ATOM 861 C CA . THR A 1 120 ? 16.361 3.868 -28.939 1.00 89.62 120 THR A CA 1
ATOM 862 C C . THR A 1 120 ? 16.130 3.994 -30.448 1.00 89.62 120 THR A C 1
ATOM 864 O O . THR A 1 120 ? 17.060 4.313 -31.193 1.00 89.62 120 THR A O 1
ATOM 867 N N . GLU A 1 121 ? 14.901 3.759 -30.915 1.00 88.81 121 GLU A N 1
ATOM 868 C CA . GLU A 1 121 ? 14.518 3.899 -32.325 1.00 88.81 121 GLU A CA 1
ATOM 869 C C . GLU A 1 121 ? 14.658 5.359 -32.796 1.00 88.81 121 GLU A C 1
ATOM 871 O O . GLU A 1 121 ? 15.269 5.611 -33.837 1.00 88.81 121 GLU A O 1
ATOM 876 N N . GLU A 1 122 ? 14.198 6.324 -31.995 1.00 86.75 122 GLU A N 1
ATOM 877 C CA . GLU A 1 122 ? 14.340 7.762 -32.261 1.00 86.75 122 GLU A CA 1
ATOM 878 C C . GLU A 1 122 ? 15.808 8.205 -32.311 1.00 86.75 122 GLU A C 1
ATOM 880 O O . GLU A 1 122 ? 16.225 8.882 -33.256 1.00 86.75 122 GLU A O 1
ATOM 885 N N . ALA A 1 123 ? 16.619 7.783 -31.336 1.00 85.38 123 ALA A N 1
ATOM 886 C CA . ALA A 1 123 ? 18.047 8.091 -31.308 1.00 85.38 123 ALA A CA 1
ATOM 887 C C . ALA A 1 123 ? 18.778 7.518 -32.535 1.00 85.38 123 ALA A C 1
ATOM 889 O O . ALA A 1 123 ? 19.612 8.193 -33.143 1.00 85.38 123 ALA A O 1
ATOM 890 N N . THR A 1 124 ? 18.432 6.295 -32.943 1.00 86.12 124 THR A N 1
ATOM 891 C CA . THR A 1 124 ? 19.020 5.648 -34.125 1.00 86.12 124 THR A CA 1
ATOM 892 C C . THR A 1 124 ? 18.634 6.381 -35.412 1.00 86.12 124 THR A C 1
ATOM 894 O O . THR A 1 124 ? 19.491 6.620 -36.267 1.00 86.12 124 THR A O 1
ATOM 897 N N . ALA A 1 125 ? 17.371 6.798 -35.544 1.00 84.31 125 ALA A N 1
ATOM 898 C CA . ALA A 1 125 ? 16.894 7.572 -36.690 1.00 84.31 125 ALA A CA 1
ATOM 899 C C . ALA A 1 125 ? 17.569 8.953 -36.787 1.00 84.31 125 ALA A C 1
ATOM 901 O O . ALA A 1 125 ? 17.940 9.383 -37.882 1.00 84.31 125 ALA A O 1
ATOM 902 N N . ALA A 1 126 ? 17.788 9.625 -35.652 1.00 81.94 126 ALA A N 1
ATOM 903 C CA . ALA A 1 126 ? 18.485 10.909 -35.600 1.00 81.94 126 ALA A CA 1
ATOM 904 C C . ALA A 1 126 ? 19.947 10.803 -36.072 1.00 81.94 126 ALA A C 1
ATOM 906 O O . ALA A 1 126 ? 20.410 11.653 -36.833 1.00 81.94 126 ALA A O 1
ATOM 907 N N . VAL A 1 127 ? 20.657 9.737 -35.684 1.00 79.00 127 VAL A N 1
ATOM 908 C CA . VAL A 1 127 ? 22.039 9.481 -36.127 1.00 79.00 127 VAL A CA 1
ATOM 909 C C . VAL A 1 127 ? 22.091 9.102 -37.613 1.00 79.00 127 VAL A C 1
ATOM 911 O O . VAL A 1 127 ? 22.917 9.636 -38.355 1.00 79.00 127 VAL A O 1
ATOM 914 N N . GLY A 1 128 ? 21.185 8.235 -38.079 1.00 70.75 128 GLY A N 1
ATOM 915 C CA . GLY A 1 128 ? 21.108 7.828 -39.488 1.00 70.75 128 GLY A CA 1
ATOM 916 C C . GLY A 1 128 ? 20.824 8.998 -40.438 1.00 70.75 128 GLY A C 1
ATOM 917 O O . GLY A 1 128 ? 21.481 9.135 -41.467 1.00 70.75 128 GLY A O 1
ATOM 918 N N . GL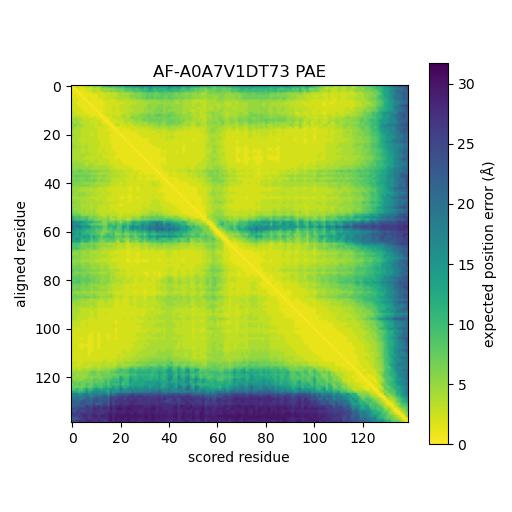Y A 1 129 ? 19.927 9.911 -40.053 1.00 63.88 129 GLY A N 1
ATOM 919 C CA . GLY A 1 129 ? 19.629 11.129 -40.818 1.00 63.88 129 GLY A CA 1
ATOM 920 C C . GLY A 1 129 ? 20.728 12.201 -40.786 1.00 63.88 129 GLY A C 1
ATOM 921 O O . GLY A 1 129 ? 20.615 13.212 -41.485 1.00 63.88 129 GLY A O 1
ATOM 922 N N . GLN A 1 130 ? 21.770 12.025 -39.968 1.00 57.75 130 GLN A N 1
ATOM 923 C CA . GLN A 1 130 ? 22.947 12.897 -39.926 1.00 57.75 130 GLN A CA 1
ATOM 924 C C . GLN A 1 130 ? 24.076 12.375 -40.827 1.00 57.75 130 GLN A C 1
ATOM 926 O O . GLN A 1 130 ? 24.790 13.176 -41.426 1.00 57.75 130 GLN A O 1
ATOM 931 N N . ALA A 1 131 ? 24.193 11.051 -40.986 1.00 58.16 131 ALA A N 1
ATOM 932 C CA . ALA A 1 131 ? 25.112 10.426 -41.940 1.00 58.16 131 ALA A CA 1
ATOM 933 C C . ALA A 1 131 ? 24.737 10.736 -43.403 1.00 58.16 131 ALA A C 1
ATOM 935 O O . ALA A 1 131 ? 25.619 10.961 -44.225 1.00 58.16 131 ALA A O 1
ATOM 936 N N . ASP A 1 132 ? 23.438 10.846 -43.700 1.00 59.97 132 ASP A N 1
ATOM 937 C CA . ASP A 1 132 ? 22.906 11.167 -45.038 1.00 59.97 132 ASP A CA 1
ATOM 938 C C . ASP A 1 132 ? 23.014 12.667 -45.408 1.00 59.97 132 ASP A C 1
ATOM 940 O O . ASP A 1 132 ? 22.662 13.091 -46.506 1.00 59.97 132 ASP A O 1
ATOM 944 N N . ARG A 1 133 ? 23.503 13.502 -44.479 1.00 61.16 133 ARG A N 1
ATOM 945 C CA . ARG A 1 133 ? 23.726 14.948 -44.668 1.00 61.16 133 ARG A CA 1
ATOM 946 C C . ARG A 1 133 ? 25.200 15.331 -44.815 1.00 61.16 133 ARG A C 1
ATOM 948 O O . ARG A 1 133 ? 25.504 16.522 -44.899 1.00 61.16 133 ARG A O 1
ATOM 955 N N . LEU A 1 134 ? 26.117 14.361 -44.842 1.00 58.78 134 LEU A N 1
ATOM 956 C CA . LEU A 1 134 ? 27.525 14.643 -45.109 1.00 58.78 134 LEU A CA 1
ATOM 957 C C . LEU A 1 134 ? 27.692 14.945 -46.612 1.00 58.78 134 LEU A C 1
ATOM 959 O O . LEU A 1 134 ? 27.275 14.123 -47.429 1.00 58.78 134 LEU A O 1
ATOM 963 N N . PRO A 1 135 ? 28.266 16.098 -47.011 1.00 63.00 135 PRO A N 1
ATOM 964 C CA . PRO A 1 135 ? 28.543 16.350 -48.421 1.00 63.00 135 PRO A CA 1
ATOM 965 C C . PRO A 1 135 ? 29.460 15.246 -48.974 1.00 63.00 135 PRO A C 1
ATOM 967 O O . PRO A 1 135 ? 30.310 14.747 -48.226 1.00 63.00 135 PRO A O 1
ATOM 970 N N . PRO A 1 136 ? 29.301 14.844 -50.251 1.00 65.19 136 PRO A N 1
ATOM 971 C CA . PRO A 1 136 ? 30.177 13.850 -50.857 1.00 65.19 136 PRO A CA 1
ATOM 972 C C . PRO A 1 136 ? 31.630 14.303 -50.698 1.00 65.19 136 PRO A C 1
ATOM 974 O O .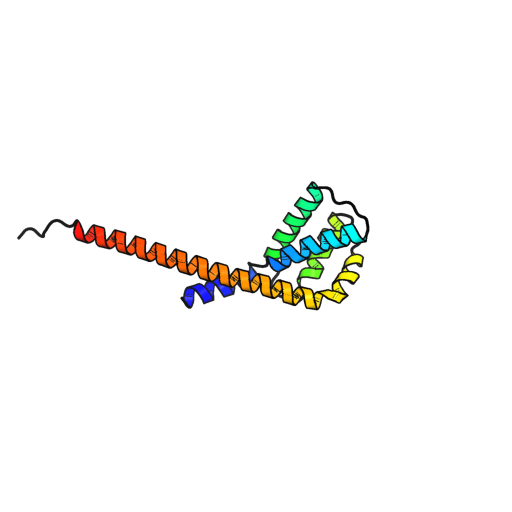 PRO A 1 136 ? 31.937 15.486 -50.870 1.00 65.19 136 PRO A O 1
ATOM 977 N N . ALA A 1 137 ? 32.500 13.374 -50.294 1.00 63.78 137 ALA A N 1
ATOM 978 C CA . ALA A 1 137 ? 33.920 13.647 -50.131 1.00 63.78 137 ALA A CA 1
ATOM 979 C C . ALA A 1 137 ? 34.461 14.191 -51.457 1.00 63.78 137 ALA A C 1
ATOM 981 O O . ALA A 1 137 ? 34.365 13.504 -52.468 1.00 63.78 137 ALA A O 1
ATOM 982 N N . ALA A 1 138 ? 34.954 15.431 -51.436 1.00 61.34 138 ALA A N 1
ATOM 983 C CA . ALA A 1 138 ? 35.532 16.071 -52.606 1.00 61.34 138 ALA A CA 1
ATOM 984 C C . ALA A 1 138 ? 36.784 15.291 -53.033 1.00 61.34 138 ALA A C 1
ATOM 986 O O . ALA A 1 138 ? 37.758 15.220 -52.279 1.00 61.34 138 ALA A O 1
ATOM 987 N N . ASP A 1 139 ? 36.682 14.675 -54.202 1.00 58.50 139 ASP A N 1
ATOM 988 C CA . ASP A 1 139 ? 37.712 13.976 -54.964 1.00 58.50 139 ASP A CA 1
ATOM 989 C C . ASP A 1 139 ? 38.716 14.932 -55.632 1.00 58.50 139 ASP A C 1
ATOM 991 O O . ASP A 1 139 ? 38.312 16.015 -56.120 1.00 58.50 139 ASP A O 1
#

pLDDT: mean 87.54, std 10.73, range [57.75, 96.81]

Foldseek 3Di:
DCVLLVVLLVCLLQQQQVLQLVCLLVLLVVQCVVVVNDDDPVLSVVSSVQSNVLSRVDGNDQVRSLVSSQVSCVVSVGDSCSSVVVVVCSNVSSVVSSVVSSVVSVVVSVVVVVVVVVVVVVVVVVVVVVVVPDPPDDD

Nearest PDB structures (foldseek):
  6x15-assembly1_B  TM=9.215E-01  e=2.119E-04  Pyrococcus horikoshii
  6x15-assembly1_C  TM=9.215E-01  e=2.119E-04  Pyrococcus horikoshii
  4x2s-assembly1_A  TM=9.024E-01  e=2.598E-04  Pyrococcus horikoshii OT3
  8oud-assembly1_C  TM=9.517E-01  e=2.446E-03  Homo sapiens
  6gct-assembly1_A  TM=9.370E-01  e=5.818E-03  Homo sapiens

Radius of gyration: 23.43 Å; Cα contacts (8 Å, |Δi|>4): 108; chains: 1; bounding box: 58×30×74 Å

Sequence (139 aa):
PRDIAGFVLTLGSTTNQHGTALFEGVTVLFLAQFFGVELSLSQQLLVVGMAVLAGIGTAGVPAGSLPLIVPVLVTVGVPAEGIGVILGVDRFLDMCRTVINVVGDLVVAVVIAAWERQSTEEATAAVGGQADRLPPAAD

Secondary structure (DSSP, 8-state):
-HHHHHHHHHHHHHH--HHHHHHHHHHHHHHHHHTT-PPPHHHHHHHHHHHHHHHHH--S-TTTTHHHHHHHHHHTT--GGGHHHHHTTHHHHHHHHHHHHHHHHHHHHHHHHHHHHHHHHHHHHHHHHHHTTSPPP--

Solvent-accessible surface area (backbone atoms only — not comparable to full-atom values): 7618 Å² total; per-residue (Å²): 99,71,68,61,37,53,54,40,42,62,53,25,65,39,54,43,28,60,28,51,18,50,48,44,34,51,49,50,54,48,47,21,59,74,73,69,47,85,71,52,72,68,53,51,52,48,42,46,52,50,18,51,56,50,16,53,69,41,67,78,48,88,81,58,61,61,76,63,42,41,63,54,26,53,74,73,72,32,70,58,75,56,54,61,68,47,63,80,48,40,72,63,51,47,54,55,24,51,51,46,21,54,51,49,29,54,50,50,30,52,53,51,49,51,52,52,50,50,54,50,52,53,53,50,52,57,54,54,64,51,64,76,65,57,74,79,81,87,127